Protein AF-A0A561B899-F1 (afdb_monomer)

Nearest PDB structures (foldseek):
  8dml-assembly2_C  TM=6.865E-01  e=1.581E+00  Vibrio parahaemolyticus
  3tii-assembly1_A  TM=7.909E-01  e=7.238E+00  Xenopus tropicalis
  5lyj-assembly1_F  TM=7.711E-01  e=8.217E+00  Gallus gallus
  5evy-assembly1_X  TM=3.712E-01  e=2.980E+00  Pseudomonas putida

Mean predicted aligned error: 11.39 Å

Organism: NCBI:txid996641

Radius of gyration: 18.46 Å; Cα contacts (8 Å, |Δi|>4): 86; chains: 1; bounding box: 63×21×33 Å

pLDDT: mean 74.96, std 14.67, range [45.62, 92.25]

Structure (mmCIF, N/CA/C/O backbone):
data_AF-A0A561B899-F1
#
_entry.id   AF-A0A561B899-F1
#
loop_
_atom_site.group_PDB
_atom_site.id
_atom_site.type_symbol
_atom_site.label_atom_id
_atom_site.label_alt_id
_atom_site.label_comp_id
_atom_site.label_asym_id
_atom_site.label_entity_id
_atom_site.label_seq_id
_atom_site.pdbx_PDB_ins_code
_atom_site.Cartn_x
_atom_site.Cartn_y
_atom_site.Cartn_z
_atom_site.occupancy
_atom_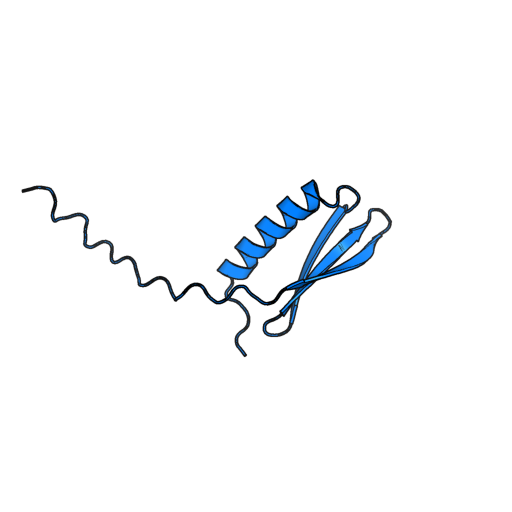site.B_iso_or_equiv
_atom_site.auth_seq_id
_atom_site.auth_comp_id
_atom_site.auth_asym_id
_atom_site.auth_atom_id
_atom_site.pdbx_PDB_model_num
ATOM 1 N N . MET A 1 1 ? 4.526 -11.089 -19.573 1.00 52.41 1 MET A N 1
ATOM 2 C CA . MET A 1 1 ? 5.188 -9.931 -18.924 1.00 52.41 1 MET A CA 1
ATOM 3 C C . MET A 1 1 ? 5.897 -10.434 -17.680 1.00 52.41 1 MET A C 1
ATOM 5 O O . MET A 1 1 ? 5.271 -11.155 -16.913 1.00 52.41 1 MET A O 1
ATOM 9 N N . ALA A 1 2 ? 7.184 -10.127 -17.521 1.00 61.03 2 ALA A N 1
ATOM 10 C CA . ALA A 1 2 ? 7.984 -10.641 -16.412 1.00 61.03 2 ALA A CA 1
ATOM 11 C C . ALA A 1 2 ? 7.578 -9.984 -15.084 1.00 61.03 2 ALA A C 1
ATOM 13 O O . ALA A 1 2 ? 7.398 -8.767 -15.010 1.00 61.03 2 ALA A O 1
ATOM 14 N N . THR A 1 3 ? 7.416 -10.797 -14.043 1.00 59.69 3 THR A N 1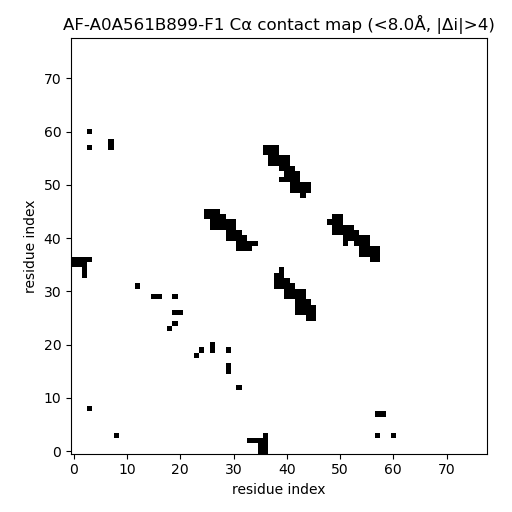
ATOM 15 C CA . THR A 1 3 ? 7.294 -10.318 -12.664 1.00 59.69 3 THR A CA 1
ATOM 16 C C . THR A 1 3 ? 8.609 -9.647 -12.258 1.00 59.69 3 THR A C 1
ATOM 18 O O . THR A 1 3 ? 9.668 -10.167 -12.617 1.00 59.69 3 THR A O 1
ATOM 21 N N . PRO A 1 4 ? 8.576 -8.519 -11.523 1.00 62.75 4 PRO A N 1
ATOM 22 C CA . PRO A 1 4 ? 9.791 -7.835 -11.095 1.00 62.75 4 PRO A CA 1
ATOM 23 C C . PRO A 1 4 ? 10.756 -8.785 -10.362 1.00 62.75 4 PRO A C 1
ATOM 25 O O . PRO A 1 4 ? 10.295 -9.645 -9.595 1.00 62.75 4 PRO A O 1
ATOM 28 N N . PRO A 1 5 ? 12.078 -8.639 -10.576 1.00 71.25 5 PRO A N 1
ATOM 29 C CA . PRO A 1 5 ? 13.079 -9.447 -9.894 1.00 71.25 5 PRO A CA 1
ATOM 30 C C . PRO A 1 5 ? 13.049 -9.192 -8.382 1.00 71.25 5 PRO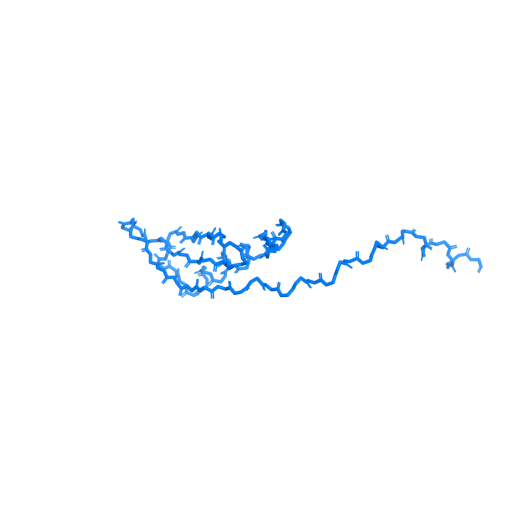 A C 1
ATOM 32 O O . PRO A 1 5 ? 12.553 -8.170 -7.900 1.00 71.25 5 PRO A O 1
ATOM 35 N N . GLN A 1 6 ? 13.561 -10.149 -7.610 1.00 68.75 6 GLN A N 1
ATOM 36 C CA . GLN A 1 6 ? 13.446 -10.129 -6.150 1.00 68.75 6 GLN A CA 1
ATOM 37 C C . GLN A 1 6 ? 14.148 -8.917 -5.513 1.00 68.75 6 GLN A C 1
ATOM 39 O O . GLN A 1 6 ? 13.626 -8.345 -4.559 1.00 68.75 6 GLN A O 1
ATOM 44 N N . SER A 1 7 ? 15.273 -8.477 -6.083 1.00 67.69 7 SER A N 1
ATOM 45 C CA . SER A 1 7 ? 15.999 -7.270 -5.668 1.00 67.69 7 SER A CA 1
ATOM 46 C C . SER A 1 7 ? 15.128 -6.011 -5.752 1.00 67.69 7 SER A C 1
ATOM 48 O O . SER A 1 7 ? 15.061 -5.246 -4.790 1.00 67.69 7 SER A O 1
ATOM 50 N N . THR A 1 8 ? 14.367 -5.842 -6.838 1.00 71.44 8 THR A N 1
ATOM 51 C CA . THR A 1 8 ? 13.400 -4.743 -6.997 1.00 71.44 8 THR A CA 1
ATOM 52 C C . THR A 1 8 ? 12.304 -4.797 -5.937 1.00 71.44 8 THR A C 1
ATOM 54 O O . THR A 1 8 ? 11.949 -3.770 -5.361 1.00 71.44 8 THR A O 1
ATOM 57 N N . LYS A 1 9 ? 11.785 -5.989 -5.617 1.00 73.50 9 LYS A N 1
ATOM 58 C CA . LYS A 1 9 ? 10.751 -6.127 -4.578 1.00 73.50 9 LYS A CA 1
ATOM 59 C C . LYS A 1 9 ? 11.267 -5.722 -3.195 1.00 73.50 9 LYS A C 1
ATOM 61 O O . LYS A 1 9 ? 10.536 -5.078 -2.441 1.00 73.50 9 LYS A O 1
ATOM 66 N N . THR A 1 10 ? 12.509 -6.085 -2.875 1.00 74.81 10 THR A N 1
ATOM 67 C CA . THR A 1 10 ? 13.154 -5.750 -1.597 1.00 74.81 10 THR A CA 1
ATOM 68 C C . THR A 1 10 ? 13.376 -4.245 -1.463 1.00 74.81 10 THR A C 1
ATOM 70 O O . THR A 1 10 ? 12.909 -3.654 -0.485 1.00 74.81 10 THR A O 1
ATOM 73 N N . SER A 1 11 ? 14.006 -3.608 -2.456 1.00 77.00 11 SER A N 1
ATOM 74 C CA . SER A 1 11 ? 14.274 -2.161 -2.443 1.00 77.00 11 SER A CA 1
ATOM 75 C C . SER A 1 11 ? 12.985 -1.335 -2.412 1.00 77.00 11 SER A C 1
ATOM 77 O O . SER A 1 11 ? 12.870 -0.378 -1.642 1.00 77.00 11 SER A O 1
ATOM 79 N N . LEU A 1 12 ? 11.972 -1.737 -3.189 1.00 81.00 12 LEU A N 1
ATOM 80 C CA . LEU A 1 12 ? 10.659 -1.094 -3.185 1.00 81.00 12 LEU A CA 1
ATOM 81 C C . LEU A 1 12 ? 9.980 -1.208 -1.814 1.00 81.00 12 LEU A C 1
ATOM 83 O O . LEU A 1 12 ? 9.481 -0.213 -1.287 1.00 81.00 12 LEU A O 1
ATOM 87 N N . GLY A 1 13 ? 9.989 -2.401 -1.213 1.00 81.56 13 GLY A N 1
ATOM 88 C CA . GLY A 1 13 ? 9.401 -2.634 0.105 1.00 81.56 13 GLY A CA 1
ATOM 89 C C . GLY A 1 13 ? 10.054 -1.790 1.203 1.00 81.56 13 GLY A C 1
ATOM 90 O O . GLY A 1 13 ? 9.351 -1.226 2.041 1.00 81.56 13 GLY A O 1
ATOM 91 N N . GLN A 1 14 ? 11.382 -1.652 1.182 1.00 83.44 14 GLN A N 1
ATOM 92 C CA . GLN A 1 14 ? 12.111 -0.800 2.129 1.00 83.44 14 GLN A CA 1
ATOM 93 C C . GLN A 1 14 ? 11.723 0.6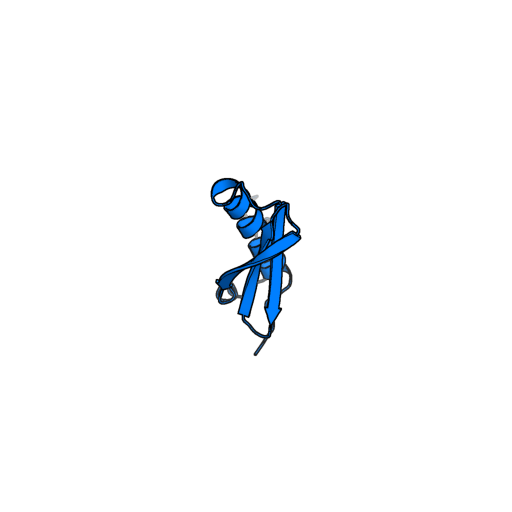78 1.983 1.00 83.44 14 GLN A C 1
ATOM 95 O O . GLN A 1 14 ? 11.344 1.313 2.969 1.00 83.44 14 GLN A O 1
ATOM 100 N N . ARG A 1 15 ? 11.741 1.208 0.753 1.00 85.12 15 ARG A N 1
ATOM 101 C CA . ARG A 1 15 ? 11.370 2.607 0.471 1.00 85.12 15 ARG A CA 1
ATOM 102 C C . ARG A 1 15 ? 9.920 2.905 0.850 1.00 85.12 15 ARG A C 1
ATOM 104 O O . ARG A 1 15 ? 9.647 3.951 1.435 1.00 85.12 15 ARG A O 1
ATOM 111 N N . LEU A 1 16 ? 8.999 1.986 0.559 1.00 85.50 16 LEU A N 1
ATOM 112 C C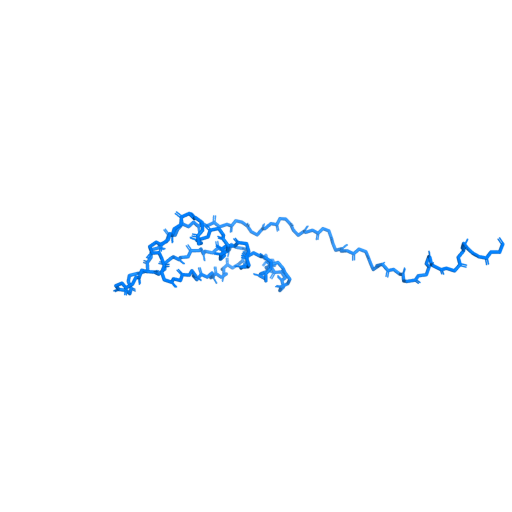A . LEU A 1 16 ? 7.588 2.134 0.919 1.00 85.50 16 LEU A CA 1
ATOM 113 C C . LEU A 1 16 ? 7.383 2.182 2.431 1.00 85.50 16 LEU A C 1
ATOM 115 O O . LEU A 1 16 ? 6.627 3.025 2.903 1.00 85.50 16 LEU A O 1
ATOM 119 N N . ARG A 1 17 ? 8.080 1.336 3.198 1.00 83.38 17 ARG A N 1
ATOM 120 C CA . ARG A 1 17 ? 7.995 1.349 4.667 1.00 83.38 17 ARG A CA 1
ATOM 121 C C . ARG A 1 17 ? 8.529 2.647 5.269 1.00 83.38 17 ARG A C 1
ATOM 123 O O . ARG A 1 17 ? 7.877 3.205 6.146 1.00 83.38 17 ARG A O 1
ATOM 130 N N . ALA A 1 18 ? 9.669 3.143 4.782 1.00 86.44 18 ALA A N 1
ATOM 131 C CA . ALA A 1 18 ? 10.222 4.424 5.227 1.00 86.44 18 ALA A CA 1
ATOM 132 C C . ALA A 1 18 ? 9.240 5.575 4.948 1.00 86.44 18 ALA A C 1
ATOM 134 O O . ALA A 1 18 ? 8.829 6.291 5.860 1.00 86.44 18 ALA A O 1
ATOM 135 N N . ARG A 1 19 ? 8.753 5.660 3.704 1.00 85.44 19 ARG A N 1
ATOM 136 C CA . ARG A 1 19 ? 7.787 6.681 3.279 1.00 85.44 19 ARG A CA 1
ATOM 137 C C . ARG A 1 19 ? 6.472 6.608 4.053 1.00 85.44 19 ARG A C 1
ATOM 139 O O . ARG A 1 19 ? 5.886 7.639 4.367 1.00 85.44 19 ARG A O 1
ATOM 146 N N . ALA A 1 20 ? 6.000 5.401 4.353 1.00 84.44 20 ALA A N 1
ATOM 147 C CA . ALA A 1 20 ? 4.776 5.207 5.114 1.00 84.44 20 ALA A CA 1
ATOM 148 C C . ALA A 1 20 ? 4.900 5.754 6.533 1.00 84.44 20 ALA A C 1
ATOM 150 O O . ALA A 1 20 ? 3.975 6.400 7.010 1.00 84.44 20 ALA A O 1
ATOM 151 N N . ARG A 1 21 ? 6.057 5.581 7.176 1.00 82.31 21 ARG A N 1
ATOM 152 C CA . ARG A 1 21 ? 6.294 6.120 8.518 1.00 82.31 21 ARG A CA 1
ATOM 153 C C . ARG A 1 21 ? 6.342 7.649 8.542 1.00 82.31 21 ARG A C 1
ATOM 155 O O . ARG A 1 21 ? 5.880 8.251 9.502 1.00 82.31 21 ARG A O 1
ATOM 162 N N . GLU A 1 22 ? 6.855 8.266 7.482 1.00 87.06 22 GLU A N 1
ATOM 163 C CA . GLU A 1 22 ? 6.920 9.728 7.348 1.00 87.06 22 GLU A CA 1
ATOM 164 C C . GLU A 1 22 ? 5.573 10.357 6.969 1.00 87.06 22 GLU A C 1
ATOM 166 O O . GLU A 1 22 ? 5.225 11.436 7.445 1.00 87.06 22 GLU A O 1
ATOM 171 N N . ARG A 1 23 ? 4.817 9.712 6.072 1.00 83.81 23 ARG A N 1
ATOM 172 C CA . ARG A 1 23 ? 3.617 10.301 5.457 1.00 83.81 23 ARG A CA 1
ATOM 173 C C . ARG A 1 23 ? 2.310 9.815 6.076 1.00 83.81 23 ARG A C 1
ATOM 175 O O . ARG A 1 23 ? 1.316 10.535 6.015 1.00 83.81 23 ARG A O 1
ATOM 182 N N . TRP A 1 24 ? 2.303 8.612 6.642 1.00 84.69 24 TRP A N 1
ATOM 183 C CA . TRP A 1 24 ? 1.108 7.926 7.131 1.00 84.69 24 TRP A CA 1
ATOM 184 C C . TRP A 1 24 ? 1.320 7.338 8.536 1.00 84.69 24 TRP A C 1
ATOM 186 O O . TRP A 1 24 ? 1.257 6.122 8.719 1.00 84.69 24 TRP A O 1
ATOM 196 N N . PRO A 1 25 ? 1.522 8.188 9.556 1.00 82.25 25 PRO A N 1
ATOM 197 C CA . PRO A 1 25 ? 1.788 7.731 10.922 1.00 82.25 25 PRO A CA 1
ATOM 198 C C . PRO A 1 25 ? 0.620 6.959 11.559 1.00 82.25 25 PRO A C 1
ATOM 200 O O . PRO A 1 25 ? 0.829 6.228 12.518 1.00 82.25 25 PRO A O 1
ATOM 203 N N . ALA A 1 26 ? -0.601 7.101 11.032 1.00 85.00 26 ALA A 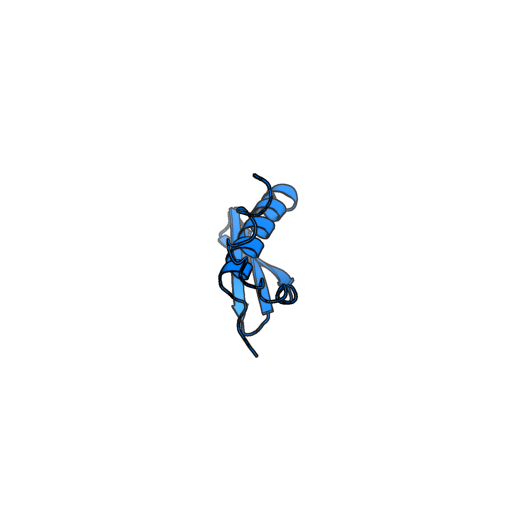N 1
ATOM 204 C CA . ALA A 1 26 ? -1.781 6.363 11.491 1.00 85.00 26 ALA A CA 1
ATOM 205 C C . ALA A 1 26 ? -1.824 4.898 11.011 1.00 85.00 26 ALA A C 1
ATOM 207 O O . ALA A 1 26 ? -2.631 4.115 11.510 1.00 85.00 26 ALA A O 1
ATOM 208 N N . LEU A 1 27 ? -0.994 4.521 10.033 1.00 88.12 27 LEU A N 1
ATOM 209 C CA . LEU A 1 27 ? -0.937 3.144 9.554 1.00 88.12 27 LEU A CA 1
ATOM 210 C C . LEU A 1 27 ? -0.087 2.289 10.495 1.00 88.12 27 LEU A C 1
ATOM 212 O O . LEU A 1 27 ? 1.050 2.629 10.817 1.00 88.12 27 LEU A O 1
ATOM 216 N N . THR A 1 28 ? -0.616 1.133 10.874 1.00 89.50 28 THR A N 1
ATOM 217 C CA . THR A 1 28 ? 0.106 0.099 11.625 1.00 89.50 28 THR A CA 1
ATOM 218 C C . THR A 1 28 ? 0.977 -0.766 10.722 1.00 89.50 28 THR A C 1
ATOM 220 O O . THR A 1 28 ? 1.942 -1.373 11.186 1.00 89.50 28 THR A O 1
ATOM 223 N N . GLY A 1 29 ? 0.683 -0.799 9.420 1.00 86.81 29 GLY A N 1
ATOM 224 C CA . GLY A 1 29 ? 1.461 -1.555 8.451 1.00 86.81 29 GLY A CA 1
ATOM 225 C C . GLY A 1 29 ? 1.193 -1.153 7.007 1.00 86.81 29 GLY A C 1
ATOM 226 O O . GLY A 1 29 ? 0.231 -0.452 6.693 1.00 86.81 29 GLY A O 1
ATOM 227 N N . VAL A 1 30 ? 2.066 -1.625 6.118 1.00 89.19 30 VAL A N 1
ATOM 228 C CA . VAL A 1 30 ? 1.902 -1.515 4.666 1.00 89.19 30 VAL A CA 1
ATOM 229 C C . VAL A 1 30 ? 2.158 -2.875 4.040 1.00 89.19 30 VAL A C 1
ATOM 231 O O . VAL A 1 30 ? 3.208 -3.483 4.273 1.00 89.19 30 VAL A O 1
ATOM 234 N N . ASN A 1 31 ? 1.217 -3.332 3.224 1.00 88.62 31 ASN A N 1
ATOM 235 C CA . ASN A 1 31 ? 1.340 -4.542 2.432 1.00 88.62 31 ASN A CA 1
ATOM 236 C C . ASN A 1 31 ? 1.59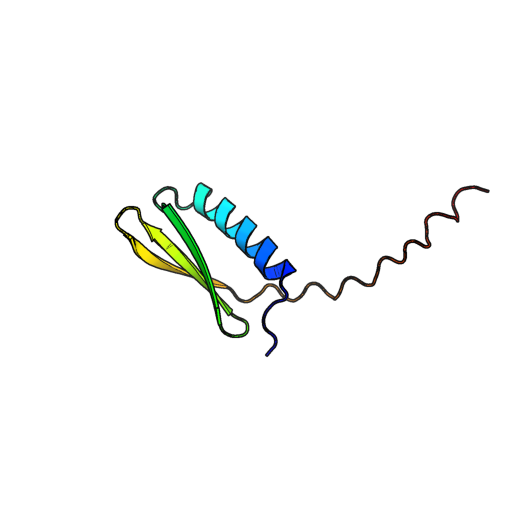5 -4.184 0.967 1.00 88.62 31 ASN A C 1
ATOM 238 O O . ASN A 1 31 ? 1.109 -3.175 0.451 1.00 88.62 31 ASN A O 1
ATOM 242 N N . VAL A 1 32 ? 2.363 -5.031 0.287 1.00 87.12 32 VAL A N 1
ATOM 243 C CA . VAL A 1 32 ? 2.683 -4.866 -1.129 1.00 87.12 32 VAL A CA 1
ATOM 244 C C . VAL A 1 32 ? 2.377 -6.169 -1.844 1.00 87.12 32 VAL A C 1
ATOM 246 O O . VAL A 1 32 ? 3.024 -7.192 -1.616 1.00 87.12 32 VAL A O 1
ATOM 249 N N . ARG A 1 33 ? 1.394 -6.126 -2.741 1.00 87.00 33 ARG A N 1
ATOM 250 C CA . ARG A 1 33 ? 0.946 -7.276 -3.528 1.00 87.00 33 ARG A CA 1
ATOM 251 C C . ARG A 1 33 ? 1.353 -7.104 -4.981 1.00 87.00 33 ARG A C 1
ATOM 253 O O . ARG A 1 33 ? 1.026 -6.105 -5.613 1.00 87.00 33 ARG A O 1
ATOM 260 N N . TYR A 1 34 ? 2.032 -8.103 -5.531 1.00 83.19 34 TYR A N 1
ATOM 261 C CA . TYR A 1 34 ? 2.454 -8.098 -6.930 1.00 83.19 34 TYR A CA 1
ATOM 262 C C . TYR A 1 34 ? 1.451 -8.869 -7.793 1.00 83.19 34 TYR A C 1
ATOM 264 O O . TYR A 1 34 ? 1.103 -10.017 -7.492 1.00 83.19 34 TYR A O 1
ATOM 272 N N . ARG A 1 35 ? 0.980 -8.241 -8.874 1.00 84.50 35 ARG A N 1
ATOM 273 C CA . ARG A 1 35 ? 0.105 -8.858 -9.881 1.00 84.50 35 ARG A CA 1
ATOM 274 C C . ARG A 1 35 ? 0.633 -8.514 -11.271 1.00 84.50 35 ARG A C 1
ATOM 276 O O . ARG A 1 35 ? 0.503 -7.385 -11.740 1.00 84.50 35 ARG A O 1
ATOM 283 N N . GLY A 1 36 ? 1.250 -9.502 -11.918 1.00 83.38 36 GLY A N 1
ATOM 284 C CA . GLY A 1 36 ? 1.952 -9.301 -13.184 1.00 83.38 36 GLY A CA 1
ATOM 285 C C . GLY A 1 36 ? 3.107 -8.308 -13.005 1.00 83.38 36 GLY A C 1
ATOM 286 O O . GLY A 1 36 ? 3.952 -8.542 -12.136 1.00 83.38 36 GLY A O 1
ATOM 287 N N . PRO A 1 37 ? 3.162 -7.214 -13.788 1.00 79.38 37 PRO A N 1
ATOM 288 C CA . PRO A 1 37 ? 4.162 -6.180 -13.572 1.00 79.38 37 PRO A CA 1
ATOM 289 C C . PRO A 1 37 ? 3.829 -5.327 -12.341 1.00 79.38 37 PRO A C 1
ATOM 291 O O . PRO A 1 37 ? 4.733 -4.950 -11.615 1.00 79.38 37 PRO A O 1
ATOM 294 N N . PHE A 1 38 ? 2.556 -5.050 -12.061 1.00 81.81 38 PHE A N 1
ATOM 295 C CA . PHE A 1 38 ? 2.151 -4.020 -11.104 1.00 81.81 38 PHE A CA 1
ATOM 296 C C . PHE A 1 38 ? 2.358 -4.418 -9.639 1.00 81.81 38 PHE A C 1
ATOM 298 O O . PHE A 1 38 ? 2.103 -5.559 -9.239 1.00 81.81 38 PHE A O 1
ATOM 305 N N . ALA A 1 39 ? 2.730 -3.425 -8.830 1.00 85.75 39 ALA A N 1
ATOM 306 C CA . ALA A 1 39 ? 2.722 -3.498 -7.377 1.00 85.75 39 ALA A CA 1
ATOM 307 C C . ALA A 1 39 ? 1.528 -2.705 -6.823 1.00 85.75 39 ALA A C 1
ATOM 309 O O . ALA A 1 39 ? 1.338 -1.530 -7.138 1.00 85.75 39 ALA A O 1
ATOM 310 N N . TYR A 1 40 ? 0.723 -3.357 -5.994 1.00 89.69 40 TYR A N 1
ATOM 311 C CA . TYR A 1 40 ? -0.416 -2.778 -5.293 1.00 89.69 40 TYR A CA 1
ATOM 312 C C . TYR A 1 40 ? -0.022 -2.564 -3.842 1.00 89.69 40 TYR A C 1
ATOM 314 O O . TYR A 1 40 ? 0.378 -3.518 -3.175 1.00 89.69 40 TYR A O 1
ATOM 322 N N . VAL A 1 41 ? -0.119 -1.324 -3.379 1.00 89.31 41 VAL A N 1
ATOM 323 C CA . VAL A 1 41 ? 0.238 -0.941 -2.018 1.00 89.31 41 VAL A CA 1
ATOM 324 C C . VAL A 1 41 ? -1.041 -0.689 -1.237 1.00 89.31 41 VAL A C 1
ATOM 326 O O . VAL A 1 41 ? -1.872 0.130 -1.642 1.00 89.31 41 VAL A O 1
ATOM 329 N N . ASP A 1 42 ? -1.189 -1.384 -0.118 1.00 92.19 42 ASP A N 1
ATOM 330 C CA . ASP A 1 42 ? -2.283 -1.179 0.821 1.00 92.19 42 ASP A CA 1
ATOM 331 C C . ASP A 1 42 ? -1.759 -0.866 2.225 1.00 92.19 42 ASP A C 1
ATOM 333 O O . ASP A 1 42 ? -0.706 -1.347 2.638 1.00 92.19 42 ASP A O 1
ATOM 337 N N . GLY A 1 43 ? -2.465 0.023 2.916 1.00 91.44 43 GLY A N 1
ATOM 338 C CA . GLY A 1 43 ? -2.173 0.448 4.276 1.00 91.44 43 GLY A CA 1
ATOM 339 C C . GLY A 1 43 ? -3.122 -0.225 5.247 1.00 91.44 43 GLY A C 1
ATOM 340 O O . GLY A 1 43 ? -4.324 -0.280 4.994 1.00 91.44 43 GLY A O 1
ATOM 341 N N . GLN A 1 44 ? -2.591 -0.707 6.360 1.00 92.25 44 GLN A N 1
ATOM 342 C CA . GLN A 1 44 ? -3.382 -1.277 7.437 1.00 92.25 44 GLN A CA 1
ATOM 343 C C . GLN A 1 44 ? -3.487 -0.271 8.579 1.00 92.25 44 GLN A C 1
ATOM 345 O O . GLN A 1 44 ? -2.483 0.311 8.986 1.00 92.25 44 GLN A O 1
ATOM 350 N N . LEU A 1 45 ? -4.707 -0.036 9.052 1.00 90.19 45 LEU A N 1
ATOM 351 C CA . LEU A 1 45 ? -4.994 0.798 10.217 1.00 90.19 45 LEU A CA 1
ATOM 352 C C . LEU A 1 45 ? -5.009 -0.044 11.497 1.00 90.19 45 LEU A C 1
ATOM 354 O O . LEU A 1 45 ? -5.103 -1.273 11.450 1.00 90.19 45 LEU A O 1
ATOM 358 N N . ALA A 1 46 ? -4.937 0.629 12.647 1.00 88.19 46 ALA A N 1
ATOM 359 C CA . ALA A 1 46 ? -5.018 -0.019 13.958 1.00 88.19 46 ALA A CA 1
ATOM 360 C C . ALA A 1 46 ? -6.338 -0.776 14.158 1.00 88.19 46 ALA A C 1
ATOM 362 O O . ALA A 1 46 ? -6.341 -1.851 14.749 1.00 88.19 46 ALA A O 1
ATOM 363 N N . ASP A 1 47 ? -7.421 -0.278 13.566 1.00 89.44 47 ASP A N 1
ATOM 364 C CA . ASP A 1 47 ? -8.747 -0.904 13.593 1.00 89.44 47 ASP A CA 1
ATOM 365 C C . ASP A 1 47 ? -8.867 -2.138 12.674 1.00 89.44 47 ASP A C 1
ATOM 367 O O . ASP A 1 47 ? -9.951 -2.686 12.494 1.00 89.44 47 ASP A O 1
ATOM 371 N N . GLY A 1 48 ? -7.772 -2.568 12.036 1.00 87.81 48 GLY A N 1
ATOM 372 C CA . GLY A 1 48 ? -7.740 -3.716 11.124 1.00 87.81 48 GLY A CA 1
ATOM 373 C C . GLY A 1 48 ? -8.184 -3.404 9.692 1.00 87.81 48 GLY A C 1
ATOM 374 O O . GLY A 1 48 ? -8.006 -4.236 8.801 1.00 87.81 48 GLY A O 1
ATOM 375 N N . THR A 1 49 ? -8.692 -2.197 9.438 1.00 91.81 49 THR A N 1
ATOM 376 C CA . THR A 1 49 ? -9.098 -1.737 8.105 1.00 91.81 49 THR A CA 1
ATOM 377 C C . THR A 1 49 ? -7.908 -1.681 7.149 1.00 91.81 49 THR A C 1
ATOM 379 O O . THR A 1 49 ? -6.872 -1.088 7.455 1.00 91.81 49 THR A O 1
ATOM 382 N N . THR A 1 50 ? -8.078 -2.253 5.957 1.00 91.44 50 THR A N 1
ATOM 383 C CA . THR A 1 50 ? -7.101 -2.177 4.866 1.00 91.44 50 THR A CA 1
ATOM 384 C C . THR A 1 50 ? -7.559 -1.173 3.815 1.00 91.44 50 THR A C 1
ATOM 386 O O . THR A 1 50 ? -8.622 -1.335 3.216 1.00 91.44 50 THR A O 1
ATOM 389 N N . LEU A 1 51 ? -6.741 -0.153 3.560 1.00 88.88 51 LEU A N 1
ATOM 390 C CA . LEU A 1 51 ? -7.013 0.899 2.585 1.00 88.88 51 LEU A CA 1
ATOM 391 C C . LEU A 1 51 ? -6.066 0.786 1.383 1.00 88.88 51 LEU A C 1
ATOM 393 O O . LEU A 1 51 ? -4.850 0.721 1.574 1.00 88.88 51 LEU A O 1
ATOM 397 N N . PRO A 1 52 ? -6.571 0.794 0.138 1.00 88.50 52 PRO A N 1
ATOM 398 C CA . PRO A 1 52 ? -5.711 0.878 -1.036 1.00 88.50 52 PRO A CA 1
ATOM 399 C C . PRO A 1 52 ? -5.064 2.268 -1.094 1.00 88.50 52 PRO A C 1
ATOM 401 O O . PRO A 1 52 ? -5.762 3.277 -1.148 1.00 88.50 52 PRO A O 1
ATOM 404 N N . LEU A 1 53 ? -3.730 2.325 -1.089 1.00 86.88 53 LEU A N 1
ATOM 405 C CA . LEU A 1 53 ? -2.989 3.589 -1.074 1.00 86.88 53 LEU A CA 1
ATOM 406 C C . LEU A 1 53 ? -2.632 4.024 -2.492 1.00 86.88 53 LEU A C 1
ATOM 408 O O . LEU A 1 53 ? -3.009 5.102 -2.945 1.00 86.88 53 LEU A O 1
ATOM 412 N N . CYS A 1 54 ? -1.891 3.180 -3.207 1.00 85.06 54 CYS A N 1
ATOM 413 C CA . CYS A 1 54 ? -1.431 3.492 -4.552 1.00 85.06 54 CYS A CA 1
ATOM 414 C C . CYS A 1 54 ? -0.994 2.239 -5.316 1.00 85.06 54 CYS A C 1
ATOM 416 O O . CYS A 1 5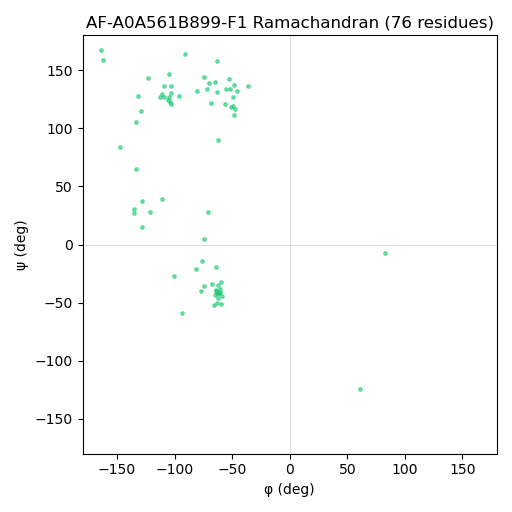4 ? -0.692 1.186 -4.752 1.00 85.06 54 CYS A O 1
ATOM 418 N N . ARG A 1 55 ? -0.979 2.362 -6.645 1.00 84.94 55 ARG A N 1
ATOM 419 C CA . ARG A 1 55 ? -0.507 1.331 -7.569 1.00 84.94 55 ARG A CA 1
ATOM 420 C C . ARG A 1 55 ? 0.755 1.833 -8.247 1.00 84.94 55 ARG A C 1
ATOM 422 O O . ARG A 1 55 ? 0.741 2.905 -8.845 1.00 84.94 55 ARG A O 1
ATOM 429 N N . LEU A 1 56 ? 1.816 1.043 -8.186 1.00 83.00 56 LEU A N 1
ATOM 430 C CA . LEU A 1 56 ? 3.098 1.366 -8.789 1.00 83.00 56 LEU A CA 1
ATOM 431 C C . LEU A 1 56 ? 3.345 0.467 -9.999 1.00 83.00 56 LEU A C 1
ATOM 433 O O . LEU A 1 56 ? 3.103 -0.744 -9.966 1.00 83.00 56 LEU A O 1
ATOM 437 N N . LEU A 1 57 ? 3.832 1.079 -11.078 1.00 76.00 57 LEU A N 1
ATOM 438 C CA . LEU A 1 57 ? 4.541 0.339 -12.112 1.00 76.00 57 LEU A CA 1
ATOM 439 C C . LEU A 1 57 ? 5.884 -0.085 -11.499 1.00 76.00 57 LEU A C 1
ATOM 441 O O . LEU A 1 57 ? 6.483 0.720 -10.779 1.00 76.00 57 LEU A O 1
ATOM 445 N N . PRO A 1 58 ? 6.362 -1.313 -11.745 1.00 67.06 58 PRO A N 1
ATOM 446 C CA . PRO A 1 58 ? 7.707 -1.685 -11.352 1.00 67.06 58 PRO A CA 1
ATOM 447 C C . PRO A 1 58 ? 8.644 -0.661 -11.985 1.00 67.06 58 PRO A C 1
ATOM 449 O O . PRO A 1 58 ? 8.464 -0.295 -13.154 1.00 67.06 58 PRO A O 1
ATOM 452 N N . GLU A 1 59 ? 9.591 -0.150 -11.194 1.00 61.06 59 GLU A N 1
ATOM 453 C CA . GLU A 1 59 ? 10.657 0.680 -11.743 1.00 61.06 59 GLU A CA 1
ATOM 454 C C . GLU A 1 59 ? 11.233 -0.055 -12.953 1.00 61.06 59 GLU A C 1
ATOM 456 O O . GLU A 1 59 ? 11.332 -1.291 -12.932 1.00 61.06 59 GLU A O 1
ATOM 461 N N . ARG A 1 60 ? 11.498 0.681 -14.049 1.00 54.22 60 ARG A N 1
ATOM 462 C CA . ARG A 1 60 ? 12.114 0.071 -15.234 1.00 54.22 60 ARG A CA 1
ATOM 463 C C . ARG A 1 60 ? 13.266 -0.780 -14.717 1.00 54.22 60 ARG A C 1
ATOM 465 O O . ARG A 1 60 ? 13.993 -0.264 -13.866 1.00 54.22 60 ARG A O 1
ATOM 472 N N . PRO A 1 61 ? 13.398 -2.048 -15.152 1.00 53.41 61 PRO A N 1
ATOM 473 C CA . PRO A 1 61 ? 14.522 -2.849 -14.710 1.00 53.41 61 PRO A CA 1
ATOM 474 C C . PRO A 1 61 ? 15.752 -1.981 -14.927 1.00 53.41 61 PRO A C 1
ATOM 476 O O . PRO A 1 61 ? 15.979 -1.516 -16.048 1.00 53.41 61 PRO A O 1
ATOM 479 N N . HIS A 1 62 ? 16.472 -1.674 -13.842 1.00 53.34 62 HIS A N 1
ATOM 480 C CA . HIS A 1 62 ? 17.833 -1.199 -13.999 1.00 53.34 62 HIS A CA 1
ATOM 481 C C . HIS A 1 62 ? 18.456 -2.228 -14.944 1.00 53.34 62 HIS A C 1
ATOM 483 O O . HIS A 1 62 ? 18.228 -3.435 -14.751 1.00 53.34 62 HIS A O 1
ATOM 489 N N . SER A 1 63 ? 19.062 -1.755 -16.038 1.00 45.62 63 SER A N 1
ATOM 490 C CA . SER A 1 63 ? 19.787 -2.610 -16.979 1.00 45.62 63 SER A CA 1
ATOM 491 C C . SER A 1 63 ? 20.493 -3.701 -16.188 1.00 45.62 63 SER A C 1
ATOM 493 O O . SER A 1 63 ? 21.016 -3.361 -15.128 1.00 45.62 63 SER A O 1
ATOM 495 N N . PRO A 1 64 ? 20.469 -4.976 -16.620 1.00 54.88 64 PRO A N 1
ATOM 496 C CA . PRO A 1 64 ? 21.209 -6.009 -15.909 1.00 54.88 64 PRO A CA 1
ATOM 497 C C . PRO A 1 64 ? 22.607 -5.450 -15.674 1.00 54.88 64 PRO A C 1
ATOM 499 O O . PRO A 1 64 ? 23.265 -5.054 -16.636 1.00 54.88 64 PRO A O 1
ATOM 502 N N . GLU A 1 65 ? 22.965 -5.284 -14.401 1.00 50.78 65 GLU A N 1
ATOM 503 C CA . GLU A 1 65 ? 24.300 -4.889 -13.990 1.00 50.78 65 GLU A CA 1
ATOM 504 C C . GLU A 1 65 ? 25.215 -5.825 -14.768 1.00 50.78 65 GLU A C 1
ATOM 506 O O . GLU A 1 65 ? 25.128 -7.048 -14.615 1.00 50.78 65 GLU A O 1
ATOM 511 N N . ALA A 1 66 ? 25.967 -5.276 -15.727 1.00 49.75 66 ALA A N 1
ATOM 512 C CA . ALA A 1 66 ? 27.026 -6.039 -16.357 1.00 49.75 66 ALA A CA 1
ATOM 513 C C . ALA A 1 66 ? 27.859 -6.587 -15.197 1.00 49.75 66 ALA A C 1
ATOM 515 O O . ALA A 1 66 ? 28.100 -5.821 -14.257 1.00 49.75 66 ALA A O 1
ATOM 516 N N . PRO A 1 67 ? 28.227 -7.881 -15.196 1.00 53.16 67 PRO A N 1
ATOM 517 C CA . PRO A 1 67 ? 29.042 -8.407 -14.120 1.00 53.16 67 PRO A CA 1
ATOM 518 C C . PRO A 1 67 ? 30.233 -7.467 -13.981 1.00 53.16 67 PRO A C 1
ATOM 520 O O . PRO A 1 67 ? 30.975 -7.258 -14.942 1.00 53.16 67 PRO A O 1
ATOM 523 N N . VAL A 1 68 ? 30.363 -6.842 -12.813 1.00 55.94 68 VAL A N 1
ATOM 524 C CA . VAL A 1 68 ? 31.621 -6.236 -12.412 1.00 55.94 68 VAL A CA 1
ATOM 525 C C . VAL A 1 68 ? 32.597 -7.396 -12.338 1.00 55.94 68 VAL A C 1
ATOM 527 O O . VAL A 1 68 ? 32.673 -8.110 -11.341 1.00 55.94 68 VAL A O 1
ATOM 530 N N . THR A 1 69 ? 33.263 -7.671 -13.457 1.00 60.91 69 THR A N 1
ATOM 531 C CA . THR A 1 69 ? 34.403 -8.569 -13.485 1.00 60.91 69 THR A CA 1
ATOM 532 C C . THR A 1 69 ? 35.383 -7.991 -12.465 1.00 60.91 69 THR A C 1
ATOM 534 O O . THR A 1 69 ? 35.757 -6.826 -12.607 1.00 60.91 69 THR A O 1
ATOM 537 N N . PRO A 1 70 ? 35.789 -8.728 -11.420 1.00 54.97 70 PRO A N 1
ATOM 538 C CA . PRO A 1 70 ? 36.745 -8.231 -10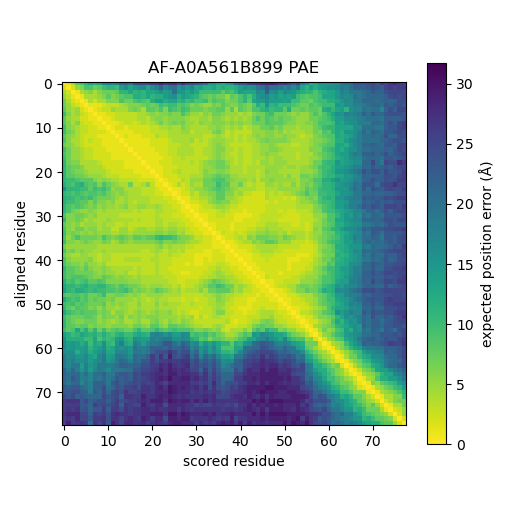.430 1.00 54.97 70 PRO A CA 1
ATOM 539 C C . PRO A 1 70 ? 38.182 -8.109 -10.988 1.00 54.97 70 PRO A C 1
ATOM 541 O O . PRO A 1 70 ? 39.142 -8.191 -10.232 1.00 54.97 70 PRO A O 1
ATOM 544 N N . ASP A 1 71 ? 38.339 -7.894 -12.296 1.00 56.53 71 ASP A N 1
ATOM 545 C CA . ASP A 1 71 ? 39.604 -7.953 -13.037 1.00 56.53 71 ASP A CA 1
ATOM 546 C C . ASP A 1 71 ? 40.057 -6.562 -13.522 1.00 56.53 71 ASP A C 1
ATOM 548 O O . ASP A 1 71 ? 40.531 -6.395 -14.632 1.00 56.53 71 ASP A O 1
ATOM 552 N N . GLU A 1 72 ? 39.871 -5.533 -12.692 1.00 52.00 72 GLU A N 1
ATOM 553 C CA . GLU A 1 72 ? 40.385 -4.163 -12.917 1.00 52.00 72 GLU A CA 1
ATOM 554 C C . GLU A 1 72 ? 41.013 -3.597 -11.620 1.00 52.00 72 GLU A C 1
ATOM 556 O O . GLU A 1 72 ? 41.054 -2.394 -11.379 1.00 52.00 72 GLU A O 1
ATOM 561 N N . LEU A 1 73 ? 41.509 -4.477 -10.738 1.00 53.91 73 LEU A N 1
ATOM 562 C CA . LEU A 1 73 ? 42.275 -4.114 -9.532 1.00 53.91 73 LEU A CA 1
ATOM 563 C C . LEU A 1 73 ? 43.677 -4.755 -9.519 1.00 53.91 73 LEU A C 1
ATOM 565 O O . LEU A 1 73 ? 44.257 -5.006 -8.466 1.00 53.91 73 LEU A O 1
ATOM 569 N N . THR A 1 74 ? 44.252 -5.017 -10.699 1.00 59.03 74 THR A N 1
ATOM 570 C CA . THR A 1 74 ? 45.649 -5.485 -10.852 1.00 59.03 74 THR A CA 1
ATOM 571 C C . THR A 1 74 ? 46.391 -4.746 -11.976 1.00 59.03 74 THR A C 1
ATOM 573 O O . THR A 1 74 ? 47.291 -5.289 -12.601 1.00 59.03 74 THR A O 1
ATOM 576 N N . ALA A 1 75 ? 46.043 -3.481 -12.235 1.00 51.03 75 ALA A N 1
ATOM 577 C CA . ALA A 1 75 ? 46.758 -2.641 -13.208 1.00 51.03 75 ALA A CA 1
ATOM 578 C C . ALA A 1 75 ? 47.208 -1.271 -12.657 1.00 51.03 75 ALA A C 1
ATOM 580 O O . ALA A 1 75 ? 47.581 -0.391 -13.424 1.00 51.03 75 ALA A O 1
ATOM 581 N N . LEU A 1 76 ? 47.208 -1.076 -11.330 1.00 49.78 76 LEU A N 1
ATOM 582 C CA . LEU A 1 76 ? 47.707 0.150 -10.676 1.00 49.78 76 LEU A CA 1
ATOM 583 C C . LEU A 1 76 ? 48.717 -0.147 -9.555 1.00 49.78 76 LEU A C 1
ATOM 585 O O . LEU A 1 76 ? 48.745 0.502 -8.512 1.00 49.78 76 LEU A O 1
ATOM 589 N N . THR A 1 77 ? 49.567 -1.150 -9.762 1.00 50.75 77 THR A N 1
ATOM 590 C CA . THR A 1 77 ? 50.831 -1.315 -9.027 1.00 50.75 77 THR A CA 1
ATOM 591 C C . THR A 1 77 ? 51.844 -1.968 -9.963 1.00 50.75 77 THR A C 1
ATOM 593 O O . THR A 1 77 ? 51.987 -3.187 -9.996 1.00 50.75 77 THR A O 1
ATOM 596 N N . THR A 1 78 ? 52.496 -1.148 -10.784 1.00 55.84 78 THR A N 1
ATOM 597 C CA . THR A 1 78 ? 53.843 -1.346 -11.344 1.00 55.84 78 THR A CA 1
ATOM 598 C C . THR A 1 78 ? 54.332 0.002 -11.845 1.00 55.84 78 THR A C 1
ATOM 600 O O . THR A 1 78 ? 53.518 0.713 -12.475 1.00 55.84 78 THR A O 1
#

Solvent-accessible surface area (backbone atoms only — not comparable to full-atom values): 4989 Å² total; per-residue (Å²): 123,72,58,72,55,69,69,58,55,52,56,50,52,52,53,49,53,55,48,35,60,75,76,39,72,72,44,74,45,76,49,79,46,76,58,61,52,34,36,39,34,32,36,27,34,80,88,67,50,74,42,83,72,51,75,42,73,61,72,74,77,72,70,80,75,70,79,80,68,86,81,81,82,84,83,88,84,130

Sequence (78 aa):
MATPPQSTKTSLGQRLRARARERWPALTGVNVRYRGPFAYVDGQLADGTTLPLCRLLPERPHSPEAPVTPDELTALTT

Foldseek 3Di:
DDADDPVLVVVVLVVVVVVCVVPPVQFPDWDWDTDHQKIWIWTAGPVRDIHGDDIDGRDDPPPPPDPPPVPPPPPPDD

Secondary structure (DSSP, 8-state):
-PPPPHHHHHHHHHHHHHHHHHH-TTEEEEEEEEETTEEEEEEEETTS-EEEEEEEPPP----------S-SSSSS--